Protein AF-A0A2U3LEC6-F1 (afdb_monomer)

Foldseek 3Di:
DEDFFAQDPVDPVRTAQAPVHDDPLLVVVVVCVVVVPPDDYHYDQPPPVVDCVVSVVRNVVVNVVSVVVVVVD

Secondary structure (DSSP, 8-state):
-EE-EESSTT-TT-EE-TTTSS--HHHHHHHHHHTT--S--EE---S-TTS-HHHHHHHHHHHHHHHHHHHH-

Radius of gyration: 12.53 Å; Cα contacts (8 Å, |Δi|>4): 82; chains: 1; bounding box: 28×21×37 Å

pLDDT: mean 97.1, std 4.1, range [67.44, 98.75]

Nearest PDB structures (foldseek):
  3lmz-assembly1_A-2  TM=9.329E-01  e=1.168E-04  Parabacteroides distasonis ATCC 8503
  2zds-assembly1_E  TM=8.845E-01  e=9.613E-03  Streptomyces coelicolor
  3p6l-assembly1_A  TM=8.210E-01  e=1.463E-02  Parabacteroides distasonis ATCC 8503
  6wn6-assembly1_A  TM=8.274E-01  e=4.810E-02  Escherichia coli
  8ro4-assembly1_C  TM=7.421E-01  e=5.533E-02  Agrobacterium tumefaciens

Mean predicted aligned error: 2.18 Å

Sequence (73 aa):
MHVKDLNDMSVKESQCDVGDGAMPFPAIFKQLKKMNYQGCVNLEYEINAKDPLPGMQRSFSYMRGVLAGLAAA

Solvent-accessible surface area (backbone atoms only — not comparable to full-atom values): 4392 Å² total; per-residue (Å²): 86,79,44,70,19,20,63,38,93,89,40,86,84,39,59,45,48,39,83,78,32,65,58,60,57,66,60,53,52,53,49,40,58,75,68,63,61,86,72,60,82,41,81,52,81,91,56,58,82,92,66,39,64,67,49,50,52,49,22,51,49,41,56,51,49,47,55,51,55,67,70,77,107

Structure (mmCIF, N/CA/C/O backbone):
data_AF-A0A2U3LEC6-F1
#
_entry.id   AF-A0A2U3LEC6-F1
#
loop_
_atom_site.group_PDB
_atom_site.id
_atom_site.type_symbol
_atom_site.label_atom_id
_atom_site.label_alt_id
_atom_site.label_comp_id
_atom_site.label_asym_id
_atom_site.label_entity_id
_atom_site.label_seq_id
_atom_site.pdbx_PDB_ins_code
_atom_site.Cartn_x
_atom_site.Cartn_y
_atom_site.Cartn_z
_atom_site.occupancy
_atom_site.B_iso_or_equiv
_atom_site.auth_seq_id
_atom_site.auth_comp_id
_atom_site.auth_asym_id
_atom_site.auth_atom_id
_atom_site.pdbx_PDB_model_num
ATOM 1 N N . MET A 1 1 ? -6.871 7.803 -1.807 1.00 96.06 1 MET A N 1
ATOM 2 C CA . MET A 1 1 ? -5.405 7.857 -1.615 1.00 96.06 1 MET A CA 1
ATOM 3 C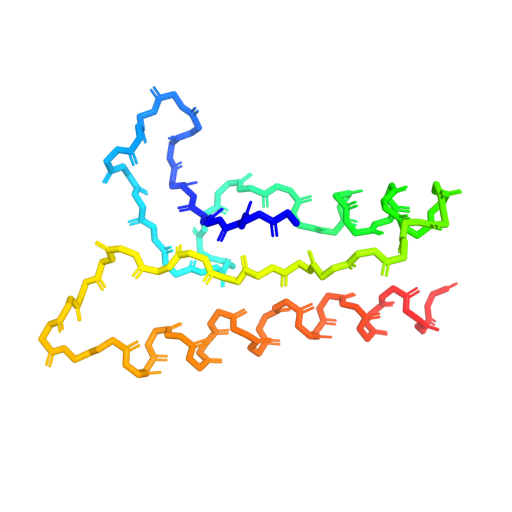 C . MET A 1 1 ? -4.765 6.820 -2.522 1.00 96.06 1 MET A C 1
ATOM 5 O O . MET A 1 1 ? -5.275 5.707 -2.560 1.00 96.06 1 MET A O 1
ATOM 9 N N . HIS A 1 2 ? -3.710 7.169 -3.256 1.00 98.00 2 HIS A N 1
ATOM 10 C CA . HIS A 1 2 ? -2.900 6.187 -3.987 1.00 98.00 2 HIS A CA 1
ATOM 11 C C . HIS A 1 2 ? -1.765 5.697 -3.091 1.00 98.00 2 HIS A C 1
ATOM 13 O O . HIS A 1 2 ? -1.215 6.484 -2.321 1.00 98.00 2 HIS A O 1
ATOM 19 N N . VAL A 1 3 ? -1.451 4.407 -3.163 1.00 97.88 3 VAL A N 1
ATOM 20 C CA . VAL A 1 3 ? -0.351 3.786 -2.422 1.00 97.88 3 VAL A CA 1
ATOM 21 C C . VAL A 1 3 ? 0.500 2.942 -3.350 1.00 97.88 3 VAL A C 1
ATOM 23 O O . VAL A 1 3 ? -0.014 2.270 -4.237 1.00 97.88 3 VAL A O 1
ATOM 26 N N . LYS A 1 4 ? 1.796 2.950 -3.081 1.00 98.25 4 LYS A N 1
ATOM 27 C CA . LYS A 1 4 ? 2.803 2.042 -3.624 1.00 98.25 4 LYS A CA 1
ATOM 28 C C . LYS A 1 4 ? 3.775 1.705 -2.504 1.00 98.25 4 LYS A C 1
ATOM 30 O O . LYS A 1 4 ? 3.723 2.353 -1.456 1.00 98.25 4 LYS A O 1
ATOM 35 N N . ASP A 1 5 ? 4.630 0.723 -2.724 1.00 98.56 5 ASP A N 1
ATOM 36 C CA . ASP A 1 5 ? 5.710 0.398 -1.800 1.00 98.56 5 ASP A CA 1
ATOM 37 C C . ASP A 1 5 ? 7.059 0.766 -2.412 1.00 98.56 5 ASP A C 1
ATOM 39 O O . ASP A 1 5 ? 7.201 0.806 -3.636 1.00 98.56 5 ASP A O 1
ATO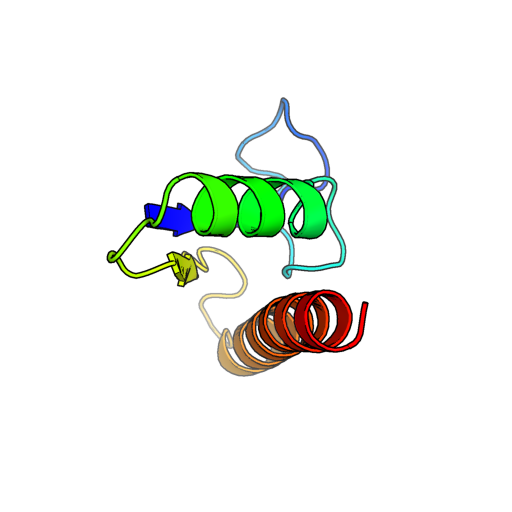M 43 N N . LEU A 1 6 ? 8.019 1.089 -1.552 1.00 98.44 6 LEU A N 1
ATOM 44 C CA . LEU A 1 6 ? 9.366 1.506 -1.925 1.00 98.44 6 LEU A CA 1
ATOM 45 C C . LEU A 1 6 ? 10.363 0.750 -1.056 1.00 98.44 6 LEU A C 1
ATOM 47 O O . LEU A 1 6 ? 10.237 0.758 0.167 1.00 98.44 6 LEU A O 1
ATOM 51 N N . ASN A 1 7 ? 11.389 0.163 -1.665 1.00 97.94 7 ASN A N 1
ATOM 52 C CA . ASN A 1 7 ? 12.503 -0.422 -0.915 1.00 97.94 7 ASN A CA 1
ATOM 53 C C . ASN A 1 7 ? 13.327 0.656 -0.194 1.00 97.94 7 ASN A C 1
ATOM 55 O O . ASN A 1 7 ? 13.838 0.423 0.899 1.00 97.94 7 ASN A O 1
ATOM 59 N N . ASP A 1 8 ? 13.431 1.842 -0.796 1.00 97.56 8 ASP A N 1
ATOM 60 C CA . ASP A 1 8 ? 14.075 3.018 -0.223 1.00 97.56 8 ASP A CA 1
ATOM 61 C C . ASP A 1 8 ? 13.110 4.207 -0.284 1.00 97.56 8 ASP A C 1
ATOM 63 O O . ASP A 1 8 ? 12.788 4.726 -1.355 1.00 97.56 8 ASP A O 1
ATOM 67 N N . MET A 1 9 ? 12.661 4.677 0.882 1.00 96.12 9 MET A N 1
ATOM 68 C CA . MET A 1 9 ? 11.706 5.787 0.980 1.00 96.12 9 MET A CA 1
ATOM 69 C C . MET A 1 9 ? 12.247 7.130 0.457 1.00 96.12 9 MET A C 1
ATOM 71 O O . MET A 1 9 ? 11.474 8.077 0.316 1.00 96.12 9 MET A O 1
ATOM 75 N N . SER A 1 1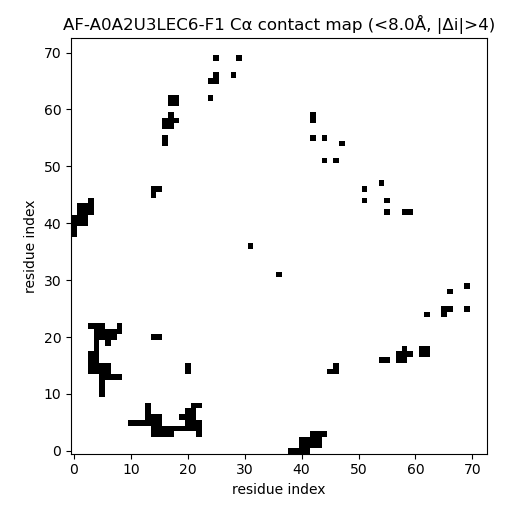0 ? 13.549 7.235 0.173 1.00 96.81 10 SER A N 1
ATOM 76 C CA . SER A 1 10 ? 14.172 8.413 -0.438 1.00 96.81 10 SER A CA 1
ATOM 77 C C . SER A 1 10 ? 14.278 8.338 -1.967 1.00 96.81 10 SER A C 1
ATOM 79 O O . SER A 1 10 ? 14.527 9.361 -2.607 1.00 96.81 10 SER A O 1
ATOM 81 N N . VAL A 1 11 ? 14.046 7.164 -2.567 1.00 97.19 11 VAL A N 1
ATOM 82 C CA . VAL A 1 11 ? 14.206 6.923 -4.008 1.00 97.19 11 VAL A CA 1
ATOM 83 C C . VAL A 1 11 ? 12.876 6.480 -4.610 1.00 97.19 11 VAL A C 1
ATOM 85 O O . VAL 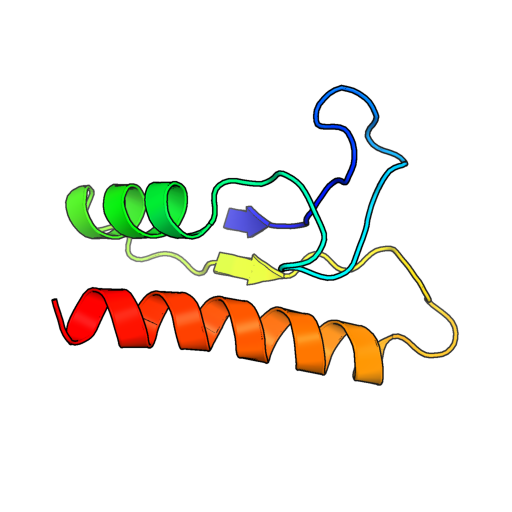A 1 11 ? 12.426 5.353 -4.405 1.00 97.19 11 VAL A O 1
ATOM 88 N N . LYS A 1 12 ? 12.253 7.351 -5.409 1.00 92.88 12 LYS A N 1
ATOM 89 C CA . LYS A 1 12 ? 10.938 7.103 -6.028 1.00 92.88 12 LYS A CA 1
ATOM 90 C C . LYS A 1 12 ? 10.937 5.871 -6.939 1.00 92.88 12 LYS A C 1
ATOM 92 O O . LYS A 1 12 ? 9.928 5.185 -7.052 1.00 92.88 12 LYS A O 1
ATOM 97 N N . GLU A 1 13 ? 12.047 5.612 -7.610 1.00 96.12 13 GLU A N 1
ATOM 98 C CA . GLU A 1 13 ? 12.230 4.538 -8.583 1.00 96.12 13 GLU A CA 1
ATOM 99 C C . GLU A 1 13 ? 12.417 3.174 -7.908 1.00 96.12 13 GLU A C 1
ATOM 101 O O . GLU A 1 13 ? 12.360 2.150 -8.583 1.00 96.12 13 GLU A O 1
ATOM 106 N N . SER A 1 14 ? 12.582 3.137 -6.581 1.00 97.50 14 SER A N 1
ATOM 107 C CA . SER A 1 14 ? 12.757 1.906 -5.799 1.00 97.50 14 SER A CA 1
ATOM 108 C C . SER A 1 14 ? 11.451 1.130 -5.565 1.00 97.50 14 SER A C 1
ATOM 110 O O . SER A 1 14 ? 11.330 0.388 -4.589 1.00 97.50 14 SER A O 1
ATOM 112 N N . GLN A 1 15 ? 10.472 1.307 -6.457 1.00 98.06 15 GLN A N 1
ATOM 113 C CA . GLN A 1 15 ? 9.159 0.681 -6.364 1.00 98.06 15 GLN A CA 1
ATOM 114 C C . GLN A 1 15 ? 9.269 -0.842 -6.325 1.00 98.06 15 GLN A C 1
ATOM 116 O O . GLN A 1 15 ? 10.015 -1.452 -7.095 1.00 98.06 15 GLN A O 1
ATOM 121 N N . CYS A 1 16 ? 8.488 -1.449 -5.443 1.00 98.31 16 CYS A N 1
ATOM 122 C CA . CYS A 1 16 ? 8.390 -2.892 -5.286 1.00 98.31 16 CYS A CA 1
ATOM 123 C C . CYS A 1 16 ? 6.935 -3.317 -5.058 1.00 98.31 16 CYS A C 1
ATOM 125 O O . CYS A 1 16 ? 6.024 -2.486 -4.966 1.00 98.31 16 CYS A O 1
ATOM 127 N N . ASP A 1 17 ? 6.709 -4.628 -5.013 1.00 98.50 17 ASP A N 1
ATOM 128 C CA . ASP A 1 17 ? 5.411 -5.167 -4.631 1.00 98.50 17 ASP A CA 1
ATOM 129 C C . ASP A 1 17 ? 5.125 -4.837 -3.160 1.00 98.50 17 ASP A C 1
ATOM 131 O O . ASP A 1 17 ? 6.013 -4.875 -2.308 1.00 98.50 17 ASP A O 1
ATOM 135 N N . VAL A 1 18 ? 3.867 -4.522 -2.851 1.00 98.50 18 VAL A N 1
ATOM 136 C CA . VAL A 1 18 ? 3.478 -4.151 -1.488 1.00 98.50 18 VAL A CA 1
ATOM 137 C C . VAL A 1 18 ? 3.706 -5.315 -0.529 1.00 98.50 18 VAL A C 1
ATOM 139 O O . VAL A 1 18 ? 3.152 -6.400 -0.723 1.00 98.50 18 VAL A O 1
ATOM 142 N N . GLY A 1 19 ? 4.463 -5.043 0.534 1.00 97.88 19 GLY A N 1
ATOM 143 C CA . GLY A 1 19 ? 4.862 -6.017 1.548 1.00 97.88 19 GLY A CA 1
ATOM 144 C C . GLY A 1 19 ? 6.338 -6.400 1.499 1.00 97.88 19 GLY A C 1
ATOM 145 O O . GLY A 1 19 ? 6.841 -6.911 2.499 1.00 97.88 19 GLY A O 1
ATOM 146 N N . ASP A 1 20 ? 7.023 -6.102 0.393 1.00 98.06 20 ASP A N 1
ATOM 147 C CA . ASP A 1 20 ? 8.466 -6.314 0.247 1.00 98.06 20 ASP A CA 1
ATOM 148 C C . ASP A 1 20 ? 9.279 -5.040 0.550 1.00 98.06 20 ASP A C 1
ATOM 150 O O . ASP A 1 20 ? 10.495 -5.117 0.725 1.00 98.06 20 ASP A O 1
ATOM 154 N N . GLY A 1 21 ? 8.625 -3.873 0.607 1.00 97.69 21 GLY A N 1
ATOM 155 C CA . GLY A 1 21 ? 9.273 -2.582 0.822 1.00 97.69 21 GLY A CA 1
ATOM 156 C C . GLY A 1 21 ? 9.201 -2.058 2.257 1.00 97.69 21 GLY A C 1
ATOM 157 O O . GLY A 1 21 ? 8.903 -2.766 3.221 1.00 97.69 21 GLY A O 1
ATOM 158 N N . ALA A 1 22 ? 9.525 -0.776 2.399 1.00 98.12 22 ALA A N 1
ATOM 159 C CA . ALA A 1 22 ? 9.676 -0.084 3.673 1.00 98.12 22 ALA A CA 1
ATOM 160 C C . ALA A 1 22 ? 8.430 0.715 4.092 1.00 98.12 22 ALA A C 1
ATOM 162 O O . ALA A 1 22 ? 8.414 1.288 5.187 1.00 98.12 22 ALA A O 1
ATOM 163 N N . MET A 1 23 ? 7.384 0.788 3.259 1.00 98.00 23 MET A N 1
ATOM 164 C CA . MET A 1 23 ? 6.196 1.569 3.600 1.00 98.00 23 MET A CA 1
ATOM 165 C C . MET A 1 23 ? 5.459 0.958 4.805 1.00 98.00 23 MET A C 1
ATOM 167 O O . MET A 1 23 ? 5.109 -0.224 4.802 1.00 98.00 23 MET A O 1
ATOM 171 N N . PRO A 1 24 ? 5.131 1.749 5.845 1.00 98.00 24 PRO A N 1
ATOM 172 C CA . PRO A 1 24 ? 4.569 1.219 7.085 1.00 98.00 24 PRO A CA 1
ATOM 173 C C . PRO A 1 24 ? 3.047 0.996 6.986 1.00 98.00 24 PRO A C 1
ATOM 175 O O . PRO A 1 24 ? 2.263 1.627 7.702 1.00 98.00 24 PRO A O 1
ATOM 178 N N . PHE A 1 25 ? 2.604 0.086 6.113 1.00 98.50 25 PHE A N 1
ATOM 179 C CA . PHE A 1 25 ? 1.184 -0.194 5.842 1.00 98.50 25 PHE A CA 1
ATOM 180 C C . PHE A 1 25 ? 0.323 -0.438 7.096 1.00 98.50 25 PHE A C 1
ATOM 182 O O . PHE A 1 25 ? -0.749 0.170 7.187 1.00 98.50 25 PHE A O 1
ATOM 189 N N . PRO A 1 26 ? 0.754 -1.230 8.103 1.00 98.25 26 PRO A N 1
ATOM 190 C CA . PRO A 1 26 ? -0.022 -1.395 9.334 1.00 98.25 26 PRO A CA 1
ATOM 191 C C . PRO A 1 26 ? -0.279 -0.076 10.074 1.00 98.25 26 PRO A C 1
ATOM 193 O O . PRO A 1 26 ? -1.399 0.175 10.525 1.00 98.25 26 PRO A O 1
ATOM 196 N N . ALA A 1 27 ? 0.731 0.795 10.167 1.00 98.44 27 ALA A N 1
ATOM 197 C CA . ALA A 1 27 ? 0.603 2.088 10.836 1.00 98.44 27 ALA A CA 1
ATOM 198 C C . ALA A 1 27 ? -0.286 3.049 10.035 1.00 98.44 27 ALA A C 1
ATOM 200 O O . ALA A 1 27 ? -1.162 3.697 10.612 1.00 98.44 27 ALA A O 1
ATOM 201 N N . ILE A 1 28 ? -0.116 3.084 8.709 1.00 98.31 28 ILE A N 1
ATOM 202 C CA . ILE A 1 28 ? -0.952 3.876 7.798 1.00 98.31 28 ILE A CA 1
ATOM 203 C C . ILE A 1 28 ? -2.420 3.468 7.956 1.00 98.31 28 ILE A C 1
ATOM 205 O O . ILE A 1 28 ? -3.273 4.317 8.211 1.00 98.31 28 ILE A O 1
ATOM 209 N N . PHE A 1 29 ? -2.736 2.173 7.882 1.00 98.19 29 PHE A N 1
ATOM 210 C CA . PHE A 1 29 ? -4.120 1.697 7.976 1.00 98.19 29 PHE A CA 1
ATOM 211 C C . PHE A 1 29 ? -4.725 1.916 9.361 1.00 98.19 29 PHE A C 1
ATOM 213 O O . PHE A 1 29 ? -5.890 2.30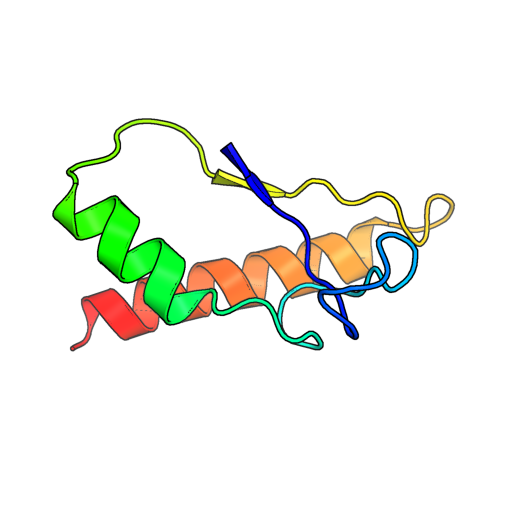7 9.458 1.00 98.19 29 PHE A O 1
ATOM 220 N N . LYS A 1 30 ? -3.942 1.745 10.433 1.00 98.25 30 LYS A N 1
ATOM 221 C CA . LYS A 1 30 ? -4.376 2.079 11.795 1.00 98.25 30 LYS A CA 1
ATOM 222 C C . LYS A 1 30 ? -4.732 3.562 11.920 1.00 98.25 30 LYS A C 1
ATOM 224 O O . LYS A 1 30 ? -5.767 3.893 12.498 1.00 98.25 30 LYS A O 1
ATOM 229 N N . GLN A 1 31 ? -3.919 4.446 11.343 1.00 98.25 31 GLN A N 1
ATOM 230 C CA . GLN A 1 31 ? -4.170 5.884 11.369 1.00 98.25 31 GLN A CA 1
ATOM 231 C C . GLN A 1 31 ? -5.393 6.275 10.527 1.00 98.25 31 GLN A C 1
ATOM 233 O O . GLN A 1 31 ? -6.231 7.040 11.001 1.00 98.25 31 GLN A O 1
ATOM 238 N N . LEU A 1 32 ? -5.554 5.715 9.324 1.00 98.06 32 LEU A N 1
ATOM 239 C CA . LEU A 1 32 ? -6.727 5.968 8.476 1.00 98.06 32 LEU A CA 1
ATOM 240 C C . LEU A 1 32 ? -8.029 5.513 9.144 1.00 98.06 32 LEU A C 1
ATOM 242 O O . LEU A 1 32 ? -9.009 6.259 9.132 1.00 98.06 32 LEU A O 1
ATOM 246 N N . LYS A 1 33 ? -8.026 4.336 9.788 1.00 96.19 33 LYS A N 1
ATOM 247 C CA . LYS A 1 33 ? -9.148 3.865 10.616 1.00 96.19 33 LYS A CA 1
ATOM 248 C C . LYS A 1 33 ? -9.453 4.842 11.753 1.00 96.19 33 LYS A C 1
ATOM 250 O O . LYS A 1 33 ? -10.603 5.234 11.915 1.00 96.19 33 LYS A O 1
ATOM 255 N N . LYS A 1 34 ? -8.434 5.280 12.506 1.00 97.88 34 LYS A N 1
ATOM 256 C CA . LYS A 1 34 ? -8.587 6.248 13.611 1.00 97.88 34 LYS A CA 1
ATOM 257 C C . LYS A 1 34 ? -9.207 7.568 13.148 1.00 97.88 34 LYS A C 1
ATOM 259 O O . LYS A 1 34 ? -10.005 8.155 13.868 1.00 97.88 34 LYS A O 1
ATOM 264 N N . MET A 1 35 ? -8.842 8.029 11.956 1.00 98.19 35 MET A N 1
ATOM 265 C CA . MET A 1 35 ? -9.373 9.253 11.352 1.00 98.19 35 MET A CA 1
ATOM 266 C C . MET A 1 35 ? -10.765 9.074 10.730 1.00 98.19 35 MET A C 1
ATOM 268 O O . MET A 1 35 ? -11.301 10.033 10.182 1.00 98.19 35 MET A O 1
ATOM 272 N N . ASN A 1 36 ? -11.338 7.867 10.776 1.00 97.31 36 ASN A N 1
ATOM 273 C CA . ASN A 1 36 ? -12.563 7.509 10.071 1.00 97.31 36 ASN A CA 1
ATOM 274 C C . ASN A 1 36 ? -12.506 7.876 8.574 1.00 97.31 36 ASN A C 1
ATOM 276 O O . ASN A 1 36 ? -13.468 8.397 8.007 1.00 97.31 36 ASN A O 1
ATOM 280 N N . TYR A 1 37 ? -11.364 7.637 7.924 1.00 98.12 37 TYR A N 1
ATOM 281 C CA . TYR A 1 37 ? -11.195 7.923 6.501 1.00 98.12 37 TYR A CA 1
ATOM 282 C C . TYR A 1 37 ? -12.151 7.065 5.657 1.00 98.12 37 TYR A C 1
ATOM 284 O O . TYR A 1 37 ? -12.049 5.842 5.660 1.00 98.12 37 TYR A O 1
ATOM 292 N N . GLN A 1 38 ? -13.060 7.712 4.919 1.00 97.62 38 GLN A N 1
ATOM 293 C CA . GLN A 1 38 ? -14.101 7.047 4.113 1.00 97.62 38 GLN A CA 1
ATOM 294 C C . GLN A 1 38 ? -13.713 6.838 2.640 1.00 97.62 38 GLN A C 1
ATOM 296 O O . GLN A 1 38 ? -14.498 6.318 1.851 1.00 97.62 38 GLN A O 1
ATOM 301 N N . GLY A 1 39 ? -12.529 7.298 2.235 1.00 97.62 39 GLY A N 1
ATOM 302 C CA . GLY A 1 39 ? -12.068 7.173 0.856 1.00 97.62 39 GLY A CA 1
ATOM 303 C C . GLY A 1 39 ? -11.455 5.807 0.551 1.00 97.62 39 GLY A C 1
ATOM 304 O O . GLY A 1 39 ? -11.196 4.992 1.434 1.00 97.62 39 GLY A O 1
ATOM 305 N N . CYS A 1 40 ? -11.146 5.583 -0.726 1.00 97.00 40 CYS A N 1
ATOM 306 C CA . CYS A 1 40 ? -10.445 4.378 -1.162 1.00 97.00 40 CYS A CA 1
ATOM 307 C C . CYS A 1 40 ? -8.928 4.486 -0.947 1.00 97.00 40 CYS A C 1
ATOM 309 O O . CYS A 1 40 ? -8.331 5.558 -1.113 1.00 97.00 40 CYS A O 1
ATOM 311 N N . VAL A 1 41 ? -8.300 3.350 -0.642 1.00 97.88 41 VAL A N 1
ATOM 312 C CA . VAL A 1 41 ? -6.847 3.156 -0.708 1.00 97.88 41 VAL A CA 1
ATOM 313 C C . VAL A 1 41 ? -6.552 2.343 -1.966 1.00 97.88 41 VAL A C 1
ATOM 315 O O . VAL A 1 41 ? -6.744 1.130 -1.983 1.00 97.88 41 VAL A O 1
ATOM 318 N N . ASN A 1 42 ? -6.141 3.030 -3.028 1.00 98.19 42 ASN A N 1
ATOM 319 C CA . ASN A 1 42 ? -5.938 2.447 -4.350 1.00 98.19 42 ASN A CA 1
ATOM 320 C C . ASN A 1 42 ? -4.467 2.094 -4.546 1.00 98.19 42 ASN A C 1
ATOM 322 O O . ASN A 1 42 ? -3.601 2.934 -4.307 1.00 98.19 42 ASN A O 1
ATOM 326 N N . LEU A 1 43 ? -4.198 0.876 -5.011 1.00 98.38 43 LEU A N 1
ATOM 327 C CA . LEU A 1 43 ? -2.859 0.470 -5.420 1.00 98.38 43 LEU A CA 1
ATOM 328 C C . LEU A 1 43 ? -2.465 1.207 -6.709 1.00 98.38 43 LEU A C 1
ATOM 330 O O . LEU A 1 43 ? -3.144 1.083 -7.726 1.00 98.38 43 LEU A O 1
ATOM 334 N N . GLU A 1 44 ? -1.363 1.943 -6.658 1.00 98.00 44 GLU A N 1
ATOM 335 C CA . GLU A 1 44 ? -0.677 2.528 -7.806 1.00 98.00 44 GLU A CA 1
ATOM 336 C C . GLU A 1 44 ? 0.511 1.629 -8.152 1.00 98.00 44 GLU A C 1
ATOM 338 O O . GLU A 1 44 ? 1.539 1.651 -7.481 1.00 98.00 44 GLU A O 1
ATOM 343 N N . TYR A 1 45 ? 0.330 0.784 -9.167 1.00 98.06 45 TYR A N 1
ATOM 344 C CA . TYR A 1 45 ? 1.311 -0.219 -9.573 1.00 98.06 45 TYR A CA 1
ATOM 345 C C . TYR A 1 45 ? 1.973 0.200 -10.891 1.00 98.06 45 TYR A C 1
ATOM 347 O O . TYR A 1 45 ? 1.402 0.009 -11.963 1.00 98.06 45 TYR A O 1
ATOM 355 N N . GLU A 1 46 ? 3.160 0.806 -10.812 1.00 97.38 46 GLU A N 1
ATOM 356 C CA . GLU A 1 46 ? 3.880 1.381 -11.967 1.00 97.38 46 GLU A CA 1
ATOM 357 C C . GLU A 1 46 ? 5.113 0.558 -12.382 1.00 97.38 46 GLU A C 1
ATOM 359 O O . GLU A 1 46 ? 5.970 1.027 -13.131 1.00 97.38 46 GLU A O 1
ATOM 364 N N . ILE A 1 47 ? 5.207 -0.682 -11.903 1.00 97.44 47 ILE A N 1
ATOM 365 C CA . ILE A 1 47 ? 6.273 -1.635 -12.229 1.00 97.44 47 ILE A CA 1
ATOM 366 C C . ILE A 1 47 ? 5.711 -2.826 -13.005 1.00 97.44 47 ILE A C 1
ATOM 368 O O . ILE A 1 47 ? 4.502 -3.029 -13.073 1.00 97.44 47 ILE A O 1
ATOM 372 N N . ASN A 1 48 ? 6.593 -3.615 -13.625 1.00 96.94 48 ASN A N 1
ATOM 373 C CA . A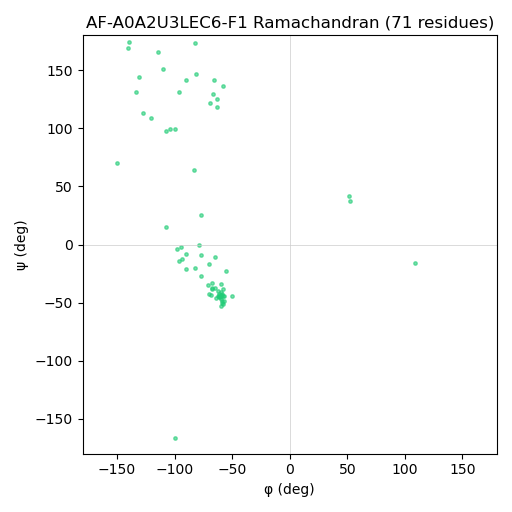SN A 1 48 ? 6.228 -4.850 -14.332 1.00 96.94 48 ASN A CA 1
ATOM 374 C C . ASN A 1 48 ? 5.095 -4.675 -15.367 1.00 96.94 48 ASN A C 1
ATOM 376 O O . ASN A 1 48 ? 4.280 -5.569 -15.553 1.00 96.94 48 ASN A O 1
ATOM 380 N N . ALA A 1 49 ? 5.057 -3.546 -16.086 1.00 96.94 49 ALA A N 1
ATOM 381 C CA . ALA A 1 49 ? 3.933 -3.160 -16.954 1.00 96.94 49 ALA A CA 1
ATOM 382 C C . ALA A 1 49 ? 3.529 -4.198 -18.024 1.00 96.94 49 ALA A C 1
ATOM 384 O O . ALA A 1 49 ? 2.397 -4.179 -18.500 1.00 96.94 49 ALA A O 1
ATOM 385 N N . LYS A 1 50 ? 4.441 -5.098 -18.417 1.00 98.12 50 LYS A N 1
ATOM 386 C CA . LYS A 1 50 ? 4.161 -6.176 -19.380 1.00 98.12 50 LYS A CA 1
ATOM 387 C C . LYS A 1 50 ? 3.384 -7.350 -18.776 1.00 98.12 50 LYS A C 1
ATOM 389 O O . LYS A 1 50 ? 2.699 -8.043 -19.517 1.00 98.12 50 LYS A O 1
ATOM 394 N N . ASP A 1 51 ? 3.511 -7.570 -17.471 1.00 97.94 51 ASP A N 1
ATOM 395 C CA . ASP A 1 51 ? 2.819 -8.628 -16.732 1.00 97.94 51 ASP A CA 1
ATOM 396 C C . ASP A 1 51 ? 2.575 -8.193 -15.270 1.00 97.94 51 ASP A C 1
ATOM 398 O O . ASP A 1 51 ? 3.245 -8.658 -14.346 1.00 97.94 51 ASP A O 1
ATOM 402 N N . PRO A 1 52 ? 1.665 -7.228 -15.038 1.00 98.12 52 PRO A N 1
ATOM 403 C CA . PRO A 1 52 ? 1.510 -6.611 -13.721 1.00 98.12 52 PRO A CA 1
ATOM 404 C C . PRO A 1 52 ? 0.632 -7.435 -12.769 1.00 98.12 52 PRO A C 1
ATOM 406 O O . PRO A 1 52 ? 0.692 -7.254 -11.552 1.00 98.12 52 PRO A O 1
ATOM 409 N N . LEU A 1 53 ? -0.206 -8.334 -13.302 1.00 98.44 53 LEU A N 1
ATOM 410 C CA . LEU A 1 53 ? -1.240 -9.025 -12.528 1.00 98.44 53 LEU A CA 1
ATOM 411 C C . LEU A 1 53 ? -0.685 -9.826 -11.340 1.00 98.44 53 LEU A C 1
ATOM 413 O O . LEU A 1 53 ? -1.263 -9.699 -10.256 1.00 98.44 53 LEU A O 1
ATOM 417 N N . PRO A 1 54 ? 0.416 -10.596 -11.467 1.00 98.44 54 PRO A N 1
ATOM 418 C CA . PRO A 1 54 ? 0.953 -11.348 -10.336 1.00 98.44 54 PRO A CA 1
ATOM 419 C C . PRO A 1 54 ? 1.377 -10.442 -9.171 1.00 98.44 54 PRO A C 1
ATOM 421 O O . PRO A 1 54 ? 1.012 -10.694 -8.021 1.00 98.44 54 PRO A O 1
ATOM 424 N N . GLY A 1 55 ? 2.086 -9.346 -9.456 1.00 98.50 55 GLY A N 1
ATOM 425 C CA . GLY A 1 55 ? 2.543 -8.418 -8.419 1.00 98.50 55 GLY A CA 1
ATOM 426 C C . GLY A 1 55 ? 1.409 -7.602 -7.798 1.00 98.50 55 GLY A C 1
ATOM 427 O O . GLY A 1 55 ? 1.373 -7.408 -6.580 1.00 98.50 55 GLY A O 1
ATOM 428 N N . MET A 1 56 ? 0.397 -7.232 -8.591 1.00 98.62 56 MET A N 1
ATOM 429 C CA . MET A 1 56 ? -0.836 -6.633 -8.070 1.00 98.62 56 MET A CA 1
ATOM 430 C C . MET A 1 56 ? -1.577 -7.587 -7.123 1.00 98.62 56 MET A C 1
ATOM 432 O O . MET A 1 56 ? -2.020 -7.169 -6.052 1.00 98.62 56 MET A O 1
ATOM 436 N N . GLN A 1 57 ? -1.705 -8.870 -7.480 1.00 98.62 57 GLN A N 1
ATOM 437 C CA . GLN A 1 57 ? -2.361 -9.872 -6.634 1.00 98.62 57 GLN A CA 1
ATOM 438 C C . GLN A 1 57 ? -1.643 -10.046 -5.294 1.00 98.62 57 GLN A C 1
ATOM 440 O O . GLN A 1 57 ? -2.305 -10.048 -4.250 1.00 98.62 57 GLN A O 1
ATOM 445 N N . ARG A 1 58 ? -0.306 -10.138 -5.304 1.00 98.50 58 ARG A N 1
ATOM 446 C CA . ARG A 1 58 ? 0.508 -10.185 -4.078 1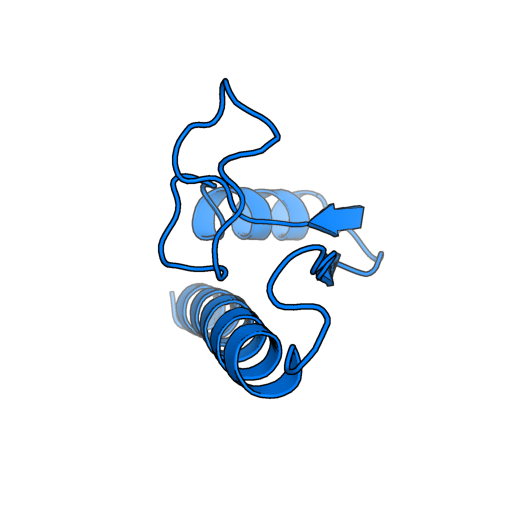.00 98.50 58 ARG A CA 1
ATOM 447 C C . ARG A 1 58 ? 0.292 -8.941 -3.225 1.00 98.50 58 ARG A C 1
ATOM 449 O O . ARG A 1 58 ? -0.077 -9.061 -2.058 1.00 98.50 58 ARG A O 1
ATOM 456 N N . SER A 1 59 ? 0.397 -7.768 -3.845 1.00 98.75 59 SER A N 1
ATOM 457 C CA . SER A 1 59 ? 0.238 -6.474 -3.181 1.00 98.75 59 SER A CA 1
ATOM 458 C C . SER A 1 59 ? -1.121 -6.344 -2.486 1.00 98.75 59 SER A C 1
ATOM 460 O O . SER A 1 59 ? -1.213 -6.027 -1.299 1.00 98.75 59 SER A O 1
ATOM 462 N N . PHE A 1 60 ? -2.208 -6.667 -3.193 1.00 98.69 60 PHE A N 1
ATOM 463 C CA . PHE A 1 60 ? -3.546 -6.643 -2.609 1.00 98.69 60 PHE A CA 1
ATOM 464 C C . PHE A 1 60 ? -3.736 -7.680 -1.502 1.00 98.69 60 PHE A C 1
ATOM 466 O O . PHE A 1 60 ? -4.432 -7.398 -0.524 1.00 98.69 60 PHE A O 1
ATOM 473 N N . SER A 1 61 ? -3.156 -8.871 -1.652 1.00 98.62 61 SER A N 1
ATOM 474 C CA . SER A 1 61 ? -3.222 -9.922 -0.632 1.00 98.62 61 SER A CA 1
ATOM 475 C C . SER A 1 61 ? -2.551 -9.466 0.661 1.00 98.62 61 SER A C 1
ATOM 477 O O . SER A 1 61 ? -3.159 -9.585 1.725 1.00 98.62 61 SER A O 1
ATOM 479 N N . TYR A 1 62 ? -1.371 -8.846 0.570 1.00 98.75 62 TYR A N 1
ATOM 480 C CA . TYR A 1 62 ? -0.692 -8.252 1.720 1.00 98.75 62 TYR A CA 1
ATOM 481 C C . TYR A 1 62 ? -1.544 -7.158 2.377 1.00 98.75 62 TYR A C 1
ATOM 483 O O . TYR A 1 62 ? -1.840 -7.235 3.569 1.00 98.75 62 TYR A O 1
ATOM 491 N N . MET A 1 63 ? -2.016 -6.172 1.602 1.00 98.50 63 MET A N 1
ATOM 492 C CA . MET A 1 63 ? -2.828 -5.064 2.129 1.00 98.50 63 MET A CA 1
ATOM 493 C C . MET A 1 63 ? -4.091 -5.565 2.847 1.00 98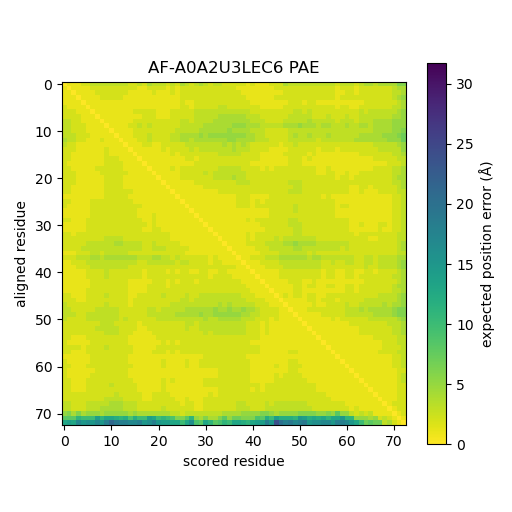.50 63 MET A C 1
ATOM 495 O O . MET A 1 63 ? -4.424 -5.099 3.939 1.00 98.50 63 MET A O 1
ATOM 499 N N . ARG A 1 64 ? -4.797 -6.540 2.263 1.00 98.12 64 ARG A N 1
ATOM 500 C CA . ARG A 1 64 ? -5.977 -7.152 2.892 1.00 98.12 64 ARG A CA 1
ATOM 501 C C . ARG A 1 64 ? -5.608 -7.959 4.135 1.00 98.12 64 ARG A C 1
ATOM 503 O O . ARG A 1 64 ? -6.336 -7.886 5.122 1.00 98.12 64 ARG A O 1
ATOM 510 N N . GLY A 1 65 ? -4.478 -8.664 4.117 1.00 98.44 65 GLY A N 1
ATOM 511 C CA . GLY A 1 65 ? -3.939 -9.380 5.274 1.00 98.44 65 GLY A CA 1
ATOM 512 C C . GLY A 1 65 ? -3.654 -8.454 6.457 1.00 98.44 65 GLY A C 1
ATOM 513 O O . GLY A 1 65 ? -4.070 -8.746 7.576 1.00 98.44 65 GLY A O 1
ATOM 514 N N . VAL A 1 66 ? -3.050 -7.287 6.211 1.00 98.19 66 VAL A N 1
ATOM 515 C CA . VAL A 1 66 ? -2.833 -6.258 7.244 1.00 98.19 66 VAL A CA 1
ATOM 516 C C . VAL A 1 66 ? -4.161 -5.792 7.845 1.00 98.19 66 VAL A C 1
ATOM 518 O O . VAL A 1 66 ? -4.296 -5.721 9.066 1.00 98.19 66 VAL A O 1
ATOM 521 N N . LEU A 1 67 ? -5.166 -5.497 7.012 1.00 97.25 67 LEU A N 1
ATOM 522 C CA . LEU A 1 67 ? -6.489 -5.085 7.497 1.00 97.25 67 LEU A CA 1
ATOM 523 C C . LEU A 1 67 ? -7.172 -6.172 8.333 1.00 97.25 67 LEU A C 1
ATOM 525 O O . LEU A 1 67 ? -7.786 -5.839 9.349 1.00 97.25 67 LEU A O 1
ATOM 529 N N . ALA A 1 68 ? -7.057 -7.437 7.923 1.00 98.12 68 ALA A N 1
ATOM 530 C CA . ALA A 1 68 ? -7.586 -8.578 8.663 1.00 98.12 68 ALA A CA 1
ATOM 531 C C . ALA A 1 68 ? -6.889 -8.737 10.023 1.00 98.12 6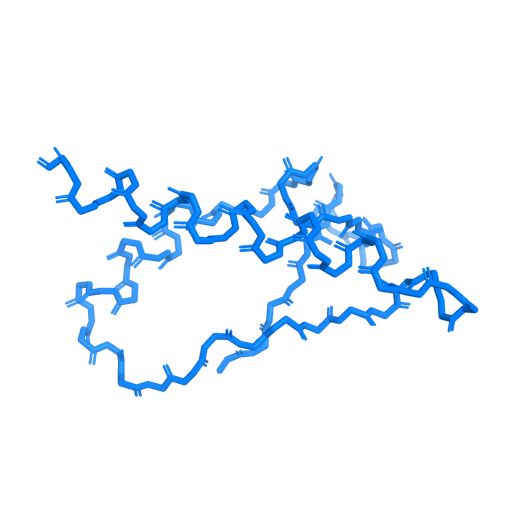8 ALA A C 1
ATOM 533 O O . ALA A 1 68 ? -7.566 -8.851 11.042 1.00 98.12 68 ALA A O 1
ATOM 534 N N . GLY A 1 69 ? -5.556 -8.644 10.065 1.00 97.50 69 GLY A N 1
ATOM 535 C CA . GLY A 1 69 ? -4.788 -8.684 11.313 1.00 97.50 69 GLY A CA 1
ATOM 536 C C . GLY A 1 69 ? -5.165 -7.555 12.276 1.00 97.50 69 GLY A C 1
ATOM 537 O O . GLY A 1 69 ? -5.350 -7.793 13.464 1.00 97.50 69 GLY A O 1
ATOM 538 N N . LEU A 1 70 ? -5.378 -6.339 11.762 1.00 95.25 70 LEU A N 1
ATOM 539 C CA . LEU A 1 70 ? -5.854 -5.196 12.553 1.00 95.25 70 LEU A CA 1
ATOM 540 C C . LEU A 1 70 ? -7.315 -5.314 13.016 1.00 95.25 70 LEU A C 1
ATOM 542 O O . LEU A 1 70 ? -7.739 -4.508 13.835 1.00 95.25 70 LEU A O 1
ATOM 546 N N . ALA A 1 71 ? -8.120 -6.205 12.434 1.00 91.25 71 ALA A N 1
ATOM 547 C CA . ALA A 1 71 ? -9.497 -6.450 12.871 1.00 91.25 71 ALA A CA 1
ATOM 548 C C . ALA A 1 71 ? -9.587 -7.549 13.942 1.00 91.25 71 ALA A C 1
ATOM 550 O O . ALA A 1 71 ? -10.578 -7.604 14.663 1.00 91.25 71 ALA A O 1
ATOM 551 N N . ALA A 1 72 ? -8.573 -8.413 14.026 1.00 82.38 72 ALA A N 1
ATOM 552 C CA . ALA A 1 72 ? -8.481 -9.492 15.008 1.00 82.38 72 ALA A CA 1
ATOM 553 C C . ALA A 1 72 ? -7.775 -9.084 16.319 1.00 82.38 72 ALA A C 1
ATOM 555 O O . ALA A 1 72 ? -7.758 -9.879 17.257 1.00 82.38 72 ALA A O 1
ATOM 556 N N . ALA A 1 73 ? -7.178 -7.888 16.364 1.00 67.44 73 ALA A N 1
ATOM 557 C CA . ALA A 1 73 ? -6.491 -7.305 17.520 1.00 67.44 73 ALA A CA 1
ATOM 558 C C . ALA A 1 73 ? -7.374 -6.278 18.238 1.00 67.44 73 ALA A C 1
ATOM 560 O O . ALA A 1 73 ? -7.279 -6.204 19.482 1.00 67.44 73 ALA A O 1
#